Protein AF-A0A857ME59-F1 (afdb_monomer_lite)

pLDDT: mean 70.11, std 12.13, range [36.53, 84.5]

Foldseek 3Di:
DDDPPVVVVLVVVLCVVPVPDPDDPVVSLVVQLVCLPVPDDPPDPDPVSPVSNVSSVVSVVVVVD

Structure (mmCIF, N/CA/C/O backbone):
data_AF-A0A857ME59-F1
#
_entry.id   AF-A0A857ME59-F1
#
loop_
_atom_site.group_PDB
_atom_site.id
_atom_site.type_symbol
_atom_site.label_atom_id
_atom_site.label_alt_id
_atom_site.label_comp_id
_atom_site.label_asym_id
_atom_site.label_entity_id
_atom_site.label_seq_id
_atom_site.pdbx_PDB_ins_code
_atom_site.Cartn_x
_atom_site.Cartn_y
_atom_site.Cartn_z
_atom_site.occupancy
_atom_site.B_iso_or_equiv
_atom_site.auth_seq_id
_atom_site.auth_comp_id
_atom_site.auth_asym_id
_atom_site.auth_atom_id
_atom_site.pdbx_PDB_model_num
ATOM 1 N N . MET A 1 1 ? 14.567 -5.027 14.380 1.00 36.66 1 MET A N 1
ATOM 2 C CA . MET A 1 1 ? 14.720 -3.566 14.226 1.00 36.66 1 MET A CA 1
ATOM 3 C C . MET A 1 1 ? 13.911 -3.153 13.009 1.00 36.66 1 MET A C 1
ATOM 5 O O . MET A 1 1 ? 14.295 -3.504 11.904 1.00 36.66 1 MET A O 1
ATOM 9 N N . SER A 1 2 ? 12.740 -2.550 13.209 1.00 36.53 2 SER A N 1
ATOM 10 C CA . SER A 1 2 ? 11.788 -2.250 12.131 1.00 36.53 2 SER A CA 1
ATOM 11 C C . SER A 1 2 ? 12.061 -0.856 11.575 1.00 36.53 2 SER A C 1
ATOM 13 O O . SER A 1 2 ? 12.060 0.108 12.337 1.00 36.53 2 SER A O 1
ATOM 15 N N . THR A 1 3 ? 12.312 -0.759 10.270 1.00 39.66 3 THR A N 1
ATOM 16 C CA . THR A 1 3 ? 12.666 0.477 9.563 1.00 39.66 3 THR A CA 1
ATOM 17 C C . THR A 1 3 ? 11.589 1.556 9.781 1.00 39.66 3 THR A C 1
ATOM 19 O O . THR A 1 3 ? 10.464 1.391 9.304 1.00 39.66 3 THR A O 1
ATOM 22 N N . PRO A 1 4 ? 11.887 2.660 10.495 1.00 49.38 4 PRO A N 1
ATOM 23 C CA . PRO A 1 4 ? 10.890 3.670 10.872 1.00 49.38 4 PRO A CA 1
ATOM 24 C C . PRO A 1 4 ? 10.346 4.499 9.697 1.00 49.38 4 PRO A C 1
ATOM 26 O O . PRO A 1 4 ? 9.319 5.158 9.848 1.00 49.38 4 PRO A O 1
ATOM 29 N N . MET A 1 5 ? 11.006 4.463 8.534 1.00 50.81 5 MET A N 1
ATOM 30 C CA . MET A 1 5 ? 10.703 5.341 7.394 1.00 50.81 5 MET A CA 1
ATOM 31 C C . MET A 1 5 ? 9.334 5.075 6.751 1.00 50.81 5 MET A C 1
ATOM 33 O O . MET A 1 5 ? 8.634 6.013 6.386 1.00 50.81 5 MET A O 1
ATOM 37 N N . ILE A 1 6 ? 8.885 3.818 6.722 1.00 56.84 6 ILE A N 1
ATOM 38 C CA . ILE A 1 6 ? 7.665 3.413 6.002 1.00 56.84 6 ILE A CA 1
ATOM 39 C C . ILE A 1 6 ? 6.400 4.069 6.579 1.00 56.84 6 ILE A C 1
ATOM 41 O O . ILE A 1 6 ? 5.447 4.370 5.866 1.00 56.84 6 ILE A O 1
ATOM 45 N N . LYS A 1 7 ? 6.359 4.288 7.895 1.00 53.78 7 LYS A N 1
ATOM 46 C CA . LYS A 1 7 ? 5.136 4.732 8.573 1.00 53.78 7 LYS A CA 1
ATOM 47 C C . LYS A 1 7 ? 4.903 6.236 8.437 1.00 53.78 7 LYS A C 1
ATOM 49 O O . LYS A 1 7 ? 3.749 6.654 8.439 1.00 53.78 7 LYS A O 1
ATOM 54 N N . GLY A 1 8 ? 5.977 7.024 8.351 1.00 61.38 8 GLY A N 1
ATOM 55 C CA . GLY A 1 8 ? 5.910 8.474 8.163 1.00 61.38 8 GLY A CA 1
ATOM 56 C C . GLY A 1 8 ? 5.471 8.829 6.747 1.00 61.38 8 GLY A C 1
ATOM 57 O O . GLY A 1 8 ? 4.474 9.524 6.576 1.00 61.38 8 GLY A O 1
ATOM 58 N N . GLU A 1 9 ? 6.142 8.249 5.750 1.00 63.16 9 GLU A N 1
ATOM 59 C CA . GLU A 1 9 ? 5.842 8.473 4.330 1.00 63.16 9 GLU A CA 1
ATOM 60 C C . GLU A 1 9 ? 4.425 8.031 3.966 1.00 63.16 9 GLU A C 1
ATOM 62 O O . GLU A 1 9 ? 3.698 8.759 3.299 1.00 63.16 9 GLU A O 1
ATOM 67 N N . LEU A 1 10 ? 3.971 6.886 4.485 1.00 65.38 10 LEU A N 1
ATOM 68 C CA . LEU A 1 10 ? 2.603 6.426 4.265 1.00 65.38 10 LEU A CA 1
ATOM 69 C C . LEU A 1 10 ? 1.569 7.408 4.841 1.00 65.38 10 LEU A C 1
ATOM 71 O O . LEU A 1 10 ? 0.543 7.662 4.218 1.00 65.38 10 LEU A O 1
ATOM 75 N N . VAL A 1 11 ? 1.817 7.970 6.029 1.00 65.25 11 VAL A N 1
ATOM 76 C CA . VAL A 1 11 ? 0.901 8.938 6.655 1.00 65.25 11 VAL A CA 1
ATOM 77 C C . VAL A 1 11 ? 0.851 10.247 5.869 1.00 65.25 11 VAL A C 1
ATOM 79 O O . VAL A 1 11 ? -0.235 10.812 5.736 1.00 65.25 11 VAL A O 1
ATOM 82 N N . GLU A 1 12 ? 1.983 10.701 5.336 1.00 65.88 12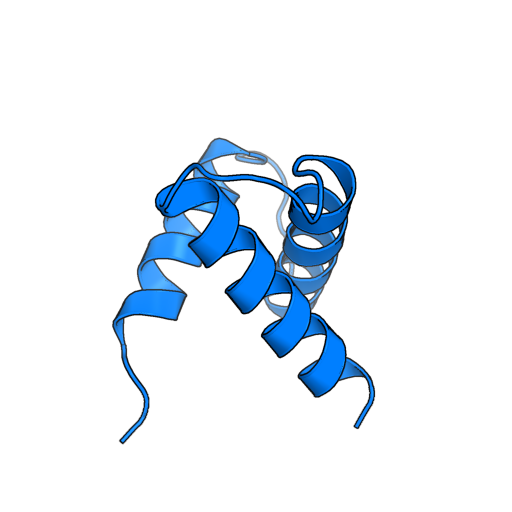 GLU A N 1
ATOM 83 C CA . GLU A 1 12 ? 2.070 11.869 4.452 1.00 65.88 12 GLU A CA 1
ATOM 84 C C . GLU A 1 12 ? 1.304 11.627 3.143 1.00 65.88 12 GLU A C 1
ATOM 86 O O . GLU A 1 12 ? 0.417 12.406 2.794 1.00 65.88 12 GLU A O 1
ATOM 91 N N . LEU A 1 13 ? 1.537 10.491 2.475 1.00 65.69 13 LEU A N 1
ATOM 92 C CA . LEU A 1 13 ? 0.855 10.140 1.224 1.00 65.69 13 LEU A CA 1
ATOM 93 C C . LEU A 1 13 ? -0.662 10.008 1.415 1.00 65.69 13 LEU A C 1
ATOM 95 O O . LEU A 1 13 ? -1.454 10.498 0.611 1.00 65.69 13 LEU A O 1
ATOM 99 N N . LEU A 1 14 ? -1.081 9.403 2.527 1.00 63.66 14 LEU A N 1
ATOM 100 C CA . LEU A 1 14 ? -2.490 9.273 2.896 1.00 63.66 14 LEU A CA 1
ATOM 101 C C . LEU A 1 14 ? -3.151 10.619 3.223 1.00 63.66 14 LEU A C 1
ATOM 103 O O . LEU A 1 14 ? -4.347 10.773 2.981 1.00 63.66 14 LEU A O 1
ATOM 107 N N . ARG A 1 15 ? -2.403 11.587 3.771 1.00 64.31 15 ARG A N 1
ATOM 108 C CA . ARG A 1 15 ? -2.903 12.951 4.009 1.00 64.31 15 ARG A CA 1
ATOM 109 C C . ARG A 1 15 ? -3.152 13.698 2.704 1.00 64.31 15 ARG A C 1
ATOM 111 O O . ARG A 1 15 ? -4.159 14.391 2.612 1.00 64.31 15 ARG A O 1
ATOM 118 N N . VAL A 1 16 ? -2.267 13.545 1.719 1.00 65.00 16 VAL A N 1
ATOM 119 C CA . VAL A 1 16 ? -2.402 14.198 0.408 1.00 65.00 16 VAL A CA 1
ATOM 120 C C . VAL A 1 16 ? -3.570 13.609 -0.385 1.00 65.00 16 VAL A C 1
ATOM 122 O O . VAL A 1 16 ? -4.346 14.351 -0.979 1.00 65.00 16 VAL A O 1
ATOM 125 N N . LEU A 1 17 ? -3.730 12.283 -0.371 1.00 59.69 17 LEU A N 1
ATOM 126 C CA . LEU A 1 17 ? -4.726 11.602 -1.204 1.00 59.69 17 LEU A CA 1
ATOM 127 C C . LEU A 1 17 ? -6.165 11.669 -0.660 1.00 59.69 17 LEU A C 1
ATOM 129 O O . LEU A 1 17 ? -7.105 11.558 -1.443 1.00 59.69 17 LEU A O 1
ATOM 133 N N . ALA A 1 18 ? -6.369 11.823 0.655 1.00 57.34 18 ALA A N 1
ATOM 134 C CA . ALA A 1 18 ? -7.714 11.874 1.242 1.00 57.34 18 ALA A CA 1
ATOM 135 C C . ALA A 1 18 ? -7.768 12.702 2.546 1.00 57.34 18 ALA A C 1
ATOM 137 O O . ALA A 1 18 ? -7.963 12.139 3.631 1.00 57.34 18 ALA A O 1
ATOM 138 N N . PRO A 1 19 ? -7.638 14.039 2.466 1.00 60.19 19 PRO A N 1
ATOM 139 C CA . PRO A 1 19 ? -7.539 14.910 3.641 1.00 60.19 19 PRO A CA 1
ATOM 140 C C . PRO A 1 19 ? -8.797 14.918 4.530 1.00 60.19 19 PRO A C 1
ATOM 142 O O . PRO A 1 19 ? -8.698 15.185 5.726 1.00 60.19 19 PRO A O 1
ATOM 145 N N . GLU A 1 20 ? -9.972 14.585 3.985 1.00 55.22 20 GLU A N 1
ATOM 146 C CA . GLU A 1 20 ? -11.258 14.729 4.687 1.00 55.22 20 GLU A CA 1
ATOM 147 C C . GLU A 1 20 ? -11.780 13.448 5.361 1.00 55.22 20 GLU A C 1
ATOM 149 O O . GLU A 1 20 ? -12.746 13.489 6.127 1.00 55.22 20 GLU A O 1
ATOM 154 N N . LYS A 1 21 ? -11.161 12.281 5.128 1.00 57.09 21 LYS A N 1
ATOM 155 C CA . LYS A 1 21 ? -11.682 11.014 5.668 1.00 57.09 21 LYS A CA 1
ATOM 156 C C . LYS A 1 21 ? -11.075 10.665 7.032 1.00 57.09 21 LYS A C 1
ATOM 158 O O . LYS A 1 21 ? -9.889 10.357 7.161 1.00 57.09 21 LYS A O 1
ATOM 163 N N . LYS A 1 22 ? -11.921 10.591 8.072 1.00 56.84 22 LYS A N 1
ATOM 164 C CA . LYS A 1 22 ? -11.586 9.981 9.377 1.00 56.84 22 LYS A CA 1
ATOM 165 C C . LYS A 1 22 ? -11.465 8.458 9.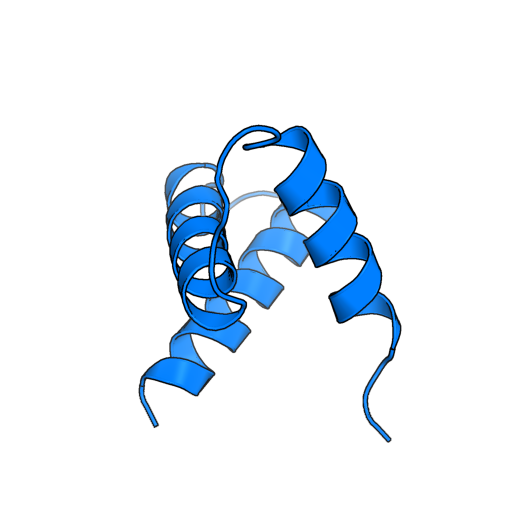247 1.00 56.84 22 LYS A C 1
ATOM 167 O O . LYS A 1 22 ? -12.340 7.702 9.652 1.00 56.84 22 LYS A O 1
ATOM 172 N N . TRP A 1 23 ? -10.366 7.993 8.671 1.00 60.75 23 TRP A N 1
ATOM 173 C CA . TRP A 1 23 ? -10.076 6.568 8.559 1.00 60.75 23 TRP A CA 1
ATOM 174 C C . TRP A 1 23 ? -9.428 6.004 9.828 1.00 60.75 23 TRP A C 1
ATOM 176 O O . TRP A 1 23 ? -8.498 6.615 10.374 1.00 60.75 23 TRP A O 1
ATOM 186 N N . THR A 1 24 ? -9.835 4.796 10.230 1.00 64.56 24 THR A N 1
ATOM 187 C CA . THR A 1 24 ? -9.073 3.952 11.165 1.00 64.56 24 THR A CA 1
ATOM 188 C C . THR A 1 24 ? -7.766 3.504 10.496 1.00 64.56 24 THR A C 1
ATOM 190 O O . THR A 1 24 ? -7.716 3.354 9.274 1.00 64.56 24 THR A O 1
ATOM 193 N N . LYS A 1 25 ? -6.682 3.302 11.268 1.00 66.75 25 LYS A N 1
ATOM 194 C CA . LYS A 1 25 ? -5.350 2.924 10.731 1.00 66.75 25 LYS A CA 1
ATOM 195 C C . LYS A 1 25 ? -5.418 1.767 9.723 1.00 66.75 25 LYS A C 1
ATOM 197 O O . LYS A 1 25 ? -4.722 1.801 8.716 1.00 66.75 25 LYS A O 1
ATOM 202 N N . THR A 1 26 ? -6.281 0.786 9.977 1.00 68.88 26 THR A N 1
ATOM 203 C CA . THR A 1 26 ? -6.465 -0.401 9.134 1.00 68.88 26 THR A CA 1
ATOM 204 C C . THR A 1 26 ? -7.133 -0.086 7.795 1.00 68.88 26 THR A C 1
ATOM 206 O O . THR A 1 26 ? -6.704 -0.61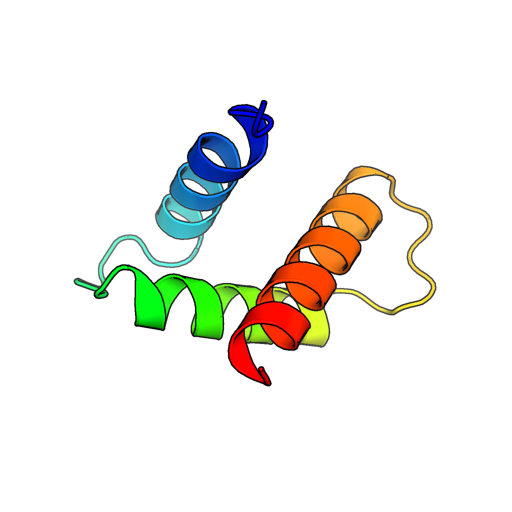4 6.774 1.00 68.88 26 THR A O 1
ATOM 209 N N . GLN A 1 27 ? -8.141 0.796 7.769 1.00 71.19 27 GLN A N 1
ATOM 210 C CA . GLN A 1 27 ? -8.819 1.170 6.524 1.00 71.19 27 GLN A CA 1
ATOM 211 C C . GLN A 1 27 ? -7.888 1.957 5.595 1.00 71.19 27 GLN A C 1
ATOM 213 O O . GLN A 1 27 ? -7.853 1.689 4.401 1.00 71.19 27 GLN A O 1
ATOM 218 N N . ARG A 1 28 ? -7.046 2.842 6.151 1.00 71.69 28 ARG A N 1
ATOM 219 C CA . ARG A 1 28 ? -6.054 3.592 5.355 1.00 71.69 28 ARG A CA 1
ATOM 220 C C . ARG A 1 28 ? -5.087 2.687 4.615 1.00 71.69 28 ARG A C 1
ATOM 222 O O . ARG A 1 28 ? -4.735 2.955 3.477 1.00 71.69 28 ARG A O 1
ATOM 229 N N . LEU A 1 29 ? -4.639 1.631 5.289 1.00 72.50 29 LEU A N 1
ATOM 230 C CA . LEU A 1 29 ? -3.711 0.668 4.712 1.00 72.50 29 LEU A CA 1
ATOM 231 C C . LEU A 1 29 ? -4.367 -0.091 3.558 1.00 72.50 29 LEU A C 1
ATOM 233 O O . LEU A 1 29 ? -3.736 -0.261 2.524 1.00 72.50 29 LEU A O 1
ATOM 237 N N . LYS A 1 30 ? -5.637 -0.491 3.704 1.00 76.31 30 LYS A N 1
ATOM 238 C CA . LYS A 1 30 ? -6.390 -1.144 2.622 1.00 76.31 30 LYS A CA 1
ATOM 239 C C . LYS A 1 30 ? -6.565 -0.225 1.420 1.00 76.31 30 LYS A C 1
ATOM 241 O O . LYS A 1 30 ? -6.273 -0.634 0.301 1.00 76.31 30 LYS A O 1
ATOM 246 N N . ASP A 1 31 ? -6.984 1.010 1.668 1.00 77.31 31 ASP A N 1
ATOM 247 C CA . ASP A 1 31 ? -7.239 1.987 0.612 1.00 77.31 31 ASP A CA 1
ATOM 248 C C . ASP A 1 31 ? -5.929 2.378 -0.101 1.00 77.31 31 ASP A C 1
ATOM 250 O O . ASP A 1 31 ? -5.912 2.474 -1.324 1.00 77.31 31 ASP A O 1
ATOM 254 N N . TYR A 1 32 ? -4.811 2.504 0.628 1.00 77.19 32 TYR A N 1
ATOM 255 C CA . TYR A 1 32 ? -3.479 2.704 0.042 1.00 77.19 32 TYR A CA 1
ATOM 256 C C . TYR A 1 32 ? -3.050 1.531 -0.837 1.00 77.19 32 TYR A C 1
ATOM 258 O O . TYR A 1 32 ? -2.615 1.740 -1.962 1.00 77.19 32 TYR A O 1
ATOM 266 N N . VAL A 1 33 ? -3.178 0.295 -0.344 1.00 81.94 33 VAL A N 1
ATOM 267 C CA . VAL A 1 33 ? -2.816 -0.899 -1.119 1.00 81.94 33 VAL A CA 1
ATOM 268 C C . VAL A 1 33 ? -3.638 -0.964 -2.404 1.00 81.94 33 VAL A C 1
ATOM 270 O O . VAL A 1 33 ? -3.073 -1.156 -3.477 1.00 81.94 33 VAL A O 1
ATOM 273 N N . ALA A 1 34 ? -4.952 -0.750 -2.308 1.00 82.62 34 ALA A N 1
ATOM 274 C CA . ALA A 1 34 ? -5.843 -0.747 -3.461 1.00 82.62 34 ALA A CA 1
ATOM 275 C C . ALA A 1 34 ? -5.496 0.372 -4.455 1.00 82.62 34 ALA A C 1
ATOM 277 O O . ALA A 1 34 ? -5.421 0.117 -5.654 1.00 82.62 34 ALA A O 1
ATOM 278 N N . PHE A 1 35 ? -5.237 1.588 -3.965 1.00 81.31 35 PHE A N 1
ATOM 279 C CA . PHE A 1 35 ? -4.835 2.718 -4.798 1.00 81.31 35 PHE A CA 1
ATOM 280 C C . PHE A 1 35 ? -3.519 2.441 -5.522 1.00 81.31 35 PHE A C 1
ATOM 282 O O . PHE A 1 35 ? -3.461 2.552 -6.739 1.00 81.31 35 PHE A O 1
ATOM 289 N N . THR A 1 36 ? -2.479 2.041 -4.797 1.00 81.19 36 THR A N 1
ATOM 290 C CA . THR A 1 36 ? -1.139 1.836 -5.348 1.00 81.19 36 THR A CA 1
ATOM 291 C C . THR A 1 36 ? -1.110 0.693 -6.364 1.00 81.19 36 THR A C 1
ATOM 293 O O . THR A 1 36 ? -0.532 0.857 -7.434 1.00 81.19 36 THR A O 1
ATOM 296 N N . LEU A 1 37 ? -1.787 -0.428 -6.085 1.00 80.25 37 LEU A N 1
ATOM 297 C CA . LEU A 1 37 ? -1.893 -1.548 -7.030 1.00 80.25 37 LEU A CA 1
ATOM 298 C C . LEU A 1 37 ? -2.725 -1.203 -8.276 1.00 80.25 37 LEU A C 1
ATOM 300 O O . LEU A 1 37 ? -2.482 -1.762 -9.339 1.00 80.25 37 LEU A O 1
ATOM 304 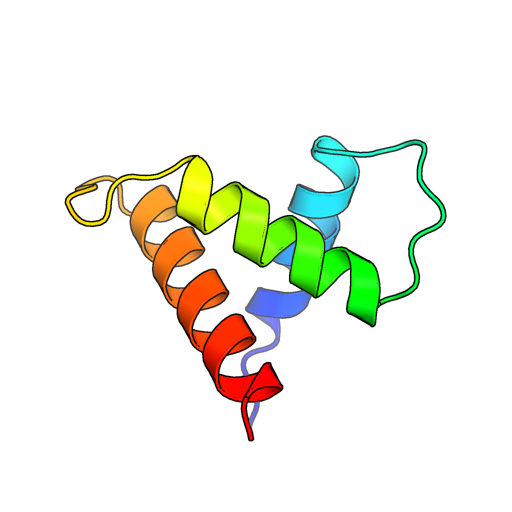N N . ALA A 1 38 ? -3.711 -0.309 -8.159 1.00 81.06 38 ALA A N 1
ATOM 305 C CA . ALA A 1 38 ? -4.512 0.136 -9.301 1.00 81.06 38 ALA A CA 1
ATOM 306 C C . ALA A 1 38 ? -3.835 1.258 -10.106 1.00 81.06 38 ALA A C 1
ATOM 308 O O . ALA A 1 38 ? -4.082 1.401 -11.302 1.00 81.06 38 ALA A O 1
ATOM 309 N N . ARG A 1 39 ? -3.019 2.086 -9.447 1.00 81.00 39 ARG A N 1
ATOM 310 C CA . ARG A 1 39 ? -2.392 3.281 -10.021 1.00 81.00 39 ARG A CA 1
ATOM 311 C C . ARG A 1 39 ? -1.136 2.952 -10.813 1.00 81.00 39 ARG A C 1
ATOM 313 O O . ARG A 1 39 ? -0.920 3.590 -11.844 1.00 81.00 39 ARG A O 1
ATOM 320 N N . PHE A 1 40 ? -0.319 2.025 -10.315 1.00 79.62 40 PHE A N 1
ATOM 321 C CA . PHE A 1 40 ? 1.003 1.753 -10.867 1.00 79.62 40 PHE A CA 1
ATOM 322 C C . PHE A 1 40 ? 1.051 0.370 -11.520 1.00 79.62 40 PHE A C 1
ATOM 324 O O . PHE A 1 40 ? 0.666 -0.617 -10.890 1.00 79.62 40 PHE A O 1
ATOM 331 N N . PRO A 1 41 ? 1.528 0.273 -12.771 1.00 79.44 41 PRO A N 1
ATOM 332 C CA . PRO A 1 41 ? 1.725 -1.011 -13.422 1.00 79.44 41 PRO A CA 1
ATOM 333 C C . PRO A 1 41 ? 2.903 -1.761 -12.789 1.00 79.44 41 PRO A C 1
ATOM 335 O O . PRO A 1 41 ? 3.913 -1.161 -12.423 1.00 79.44 41 PRO A O 1
ATOM 338 N N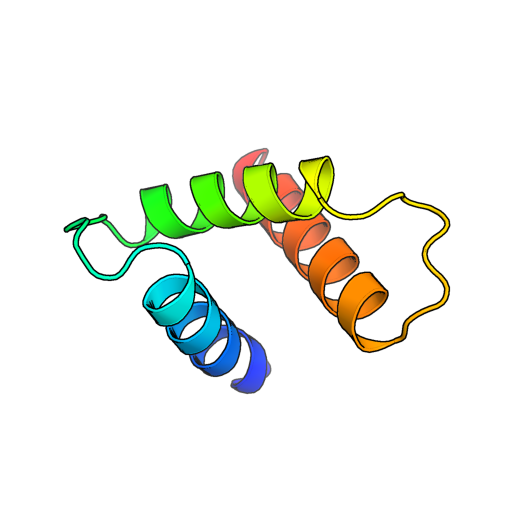 . ASP A 1 42 ? 2.818 -3.091 -12.742 1.00 77.56 42 ASP A N 1
ATOM 339 C CA . ASP A 1 42 ? 3.885 -3.960 -12.212 1.00 77.56 42 ASP A CA 1
ATOM 340 C C . ASP A 1 42 ? 5.229 -3.807 -12.946 1.00 77.56 42 ASP A C 1
ATOM 342 O O . ASP A 1 42 ? 6.274 -4.186 -12.424 1.00 77.56 42 ASP A O 1
ATOM 346 N N . SER A 1 43 ? 5.203 -3.254 -14.159 1.00 81.81 43 SER A N 1
ATOM 347 C CA . SER A 1 43 ? 6.376 -2.963 -14.977 1.00 81.81 43 SER A CA 1
ATOM 348 C C . SER A 1 43 ? 6.912 -1.541 -14.791 1.00 81.81 43 SER A C 1
ATOM 350 O O . SER 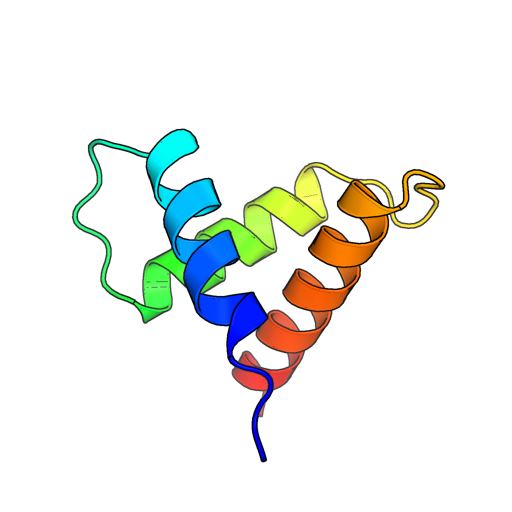A 1 43 ? 7.658 -1.078 -15.655 1.00 81.81 43 SER A O 1
ATOM 352 N N . THR A 1 44 ? 6.500 -0.809 -13.747 1.00 78.38 44 THR A N 1
ATOM 353 C CA . THR A 1 44 ? 7.001 0.555 -13.556 1.00 78.38 44 THR A CA 1
ATOM 354 C C . THR A 1 44 ? 8.509 0.552 -13.306 1.00 78.38 44 THR A C 1
ATOM 356 O O . THR A 1 44 ? 9.040 -0.261 -12.544 1.00 78.38 44 THR A O 1
ATOM 359 N N . THR A 1 45 ? 9.207 1.454 -13.989 1.00 81.38 45 THR A N 1
ATOM 360 C CA . THR A 1 45 ? 10.660 1.642 -13.882 1.00 81.38 45 THR A CA 1
ATOM 361 C C . THR A 1 45 ? 11.028 2.819 -12.988 1.00 81.38 45 THR A C 1
ATOM 363 O O . THR A 1 45 ? 12.205 3.008 -12.687 1.00 81.38 45 THR A O 1
ATOM 366 N N . ASP A 1 46 ? 10.040 3.619 -12.583 1.00 84.12 46 ASP A N 1
ATOM 367 C CA . ASP A 1 46 ? 10.244 4.715 -11.647 1.00 84.12 46 ASP A CA 1
ATOM 368 C C . ASP A 1 46 ? 10.521 4.163 -10.240 1.00 84.12 46 ASP A C 1
ATOM 370 O O . ASP A 1 46 ? 9.819 3.278 -9.741 1.00 84.12 46 ASP A O 1
ATOM 374 N N . ALA A 1 47 ? 11.587 4.655 -9.610 1.00 80.12 47 ALA A N 1
ATOM 375 C CA . ALA A 1 47 ? 12.067 4.122 -8.341 1.00 80.12 47 ALA A CA 1
ATOM 376 C C . ALA A 1 47 ? 11.086 4.371 -7.184 1.00 80.12 47 ALA A C 1
ATOM 378 O O . ALA A 1 47 ? 10.997 3.542 -6.271 1.00 80.12 47 ALA A O 1
ATOM 379 N N . ASP A 1 48 ? 10.347 5.479 -7.218 1.00 75.69 48 ASP A N 1
ATOM 380 C CA . ASP A 1 48 ? 9.391 5.834 -6.175 1.00 75.69 48 ASP A CA 1
ATOM 381 C C . ASP A 1 48 ? 8.071 5.080 -6.369 1.00 75.69 48 ASP A C 1
ATOM 383 O O . ASP A 1 48 ? 7.508 4.552 -5.403 1.00 75.69 48 ASP A O 1
ATOM 387 N N . GLU A 1 49 ? 7.627 4.905 -7.616 1.00 79.56 49 GLU A N 1
ATOM 388 C CA . GLU A 1 49 ? 6.468 4.062 -7.932 1.00 79.56 49 GLU A CA 1
ATOM 389 C C . GLU A 1 49 ? 6.724 2.580 -7.605 1.00 79.56 49 GLU A C 1
ATOM 391 O O . GLU A 1 49 ? 5.869 1.907 -7.018 1.00 79.56 49 GLU A O 1
ATOM 396 N N . LEU A 1 50 ? 7.928 2.075 -7.898 1.00 81.94 50 LEU A N 1
ATOM 397 C CA . LEU A 1 50 ? 8.331 0.709 -7.559 1.00 81.94 50 LEU A CA 1
ATOM 398 C C . LEU A 1 50 ? 8.371 0.500 -6.038 1.00 81.94 50 LEU A C 1
ATOM 400 O O . LEU A 1 50 ? 7.902 -0.525 -5.536 1.00 81.94 50 LEU A O 1
ATOM 404 N N . ARG A 1 51 ? 8.887 1.476 -5.280 1.00 79.00 51 ARG A N 1
ATOM 405 C CA . ARG A 1 51 ? 8.867 1.439 -3.807 1.00 79.00 51 ARG A CA 1
ATOM 406 C C . ARG A 1 51 ? 7.447 1.402 -3.260 1.00 79.00 51 ARG A C 1
ATOM 408 O O . ARG A 1 51 ? 7.171 0.596 -2.368 1.00 79.00 51 ARG A O 1
ATOM 415 N N . ALA A 1 52 ? 6.551 2.226 -3.799 1.00 78.94 52 ALA A N 1
ATOM 416 C CA . ALA A 1 52 ? 5.150 2.225 -3.402 1.00 78.94 52 ALA A CA 1
ATOM 417 C C . ALA A 1 52 ? 4.502 0.854 -3.670 1.00 78.94 52 ALA A C 1
ATOM 419 O O . ALA A 1 52 ? 3.868 0.293 -2.773 1.00 78.94 52 ALA A O 1
ATOM 420 N N . LEU A 1 53 ? 4.720 0.267 -4.852 1.00 82.31 53 LEU A N 1
ATOM 421 C CA . LEU A 1 53 ? 4.217 -1.066 -5.213 1.00 82.31 53 LEU A CA 1
ATOM 422 C C . LEU A 1 53 ? 4.727 -2.172 -4.283 1.00 82.31 53 LEU A C 1
ATOM 424 O O . LEU A 1 53 ? 3.936 -2.992 -3.808 1.00 82.31 53 LEU A O 1
ATOM 428 N N . LEU A 1 54 ? 6.028 -2.192 -3.983 1.00 84.50 54 LEU A N 1
ATOM 429 C CA . LEU A 1 54 ? 6.619 -3.170 -3.063 1.00 84.50 54 LEU A CA 1
ATOM 430 C C . LEU A 1 54 ? 6.024 -3.047 -1.658 1.00 84.50 54 LEU A C 1
ATOM 432 O O . LEU A 1 54 ? 5.687 -4.056 -1.032 1.00 84.50 54 LEU A O 1
ATOM 436 N N . LEU A 1 55 ? 5.840 -1.815 -1.183 1.00 81.75 55 LEU A N 1
ATOM 437 C CA . LEU A 1 55 ? 5.207 -1.550 0.100 1.00 81.75 55 LEU A CA 1
ATOM 438 C C . LEU A 1 55 ? 3.741 -2.005 0.114 1.00 81.75 55 LEU A C 1
ATOM 440 O O . LEU A 1 55 ? 3.304 -2.653 1.066 1.00 81.75 55 LEU A O 1
ATOM 444 N N . ALA A 1 56 ? 2.987 -1.712 -0.944 1.00 83.06 56 ALA A N 1
ATOM 445 C CA . ALA A 1 56 ? 1.598 -2.131 -1.071 1.00 83.06 56 ALA A CA 1
ATOM 446 C C . ALA A 1 56 ? 1.457 -3.661 -1.094 1.00 83.06 56 ALA A C 1
ATOM 448 O O . ALA A 1 56 ? 0.613 -4.209 -0.385 1.00 83.06 56 ALA A O 1
ATOM 449 N N . ARG A 1 57 ? 2.318 -4.369 -1.837 1.00 82.44 57 ARG A N 1
ATOM 450 C CA . ARG A 1 57 ? 2.351 -5.841 -1.848 1.00 82.44 57 ARG A CA 1
ATOM 451 C C . ARG A 1 57 ? 2.670 -6.409 -0.469 1.00 82.44 57 ARG A C 1
ATOM 453 O O . ARG A 1 57 ? 1.934 -7.263 0.015 1.00 82.44 57 ARG A O 1
ATOM 460 N N . HIS A 1 58 ? 3.686 -5.872 0.205 1.00 83.06 58 HIS A N 1
ATOM 461 C CA . HIS A 1 58 ? 4.057 -6.310 1.550 1.00 83.06 58 HIS A CA 1
ATOM 462 C C . HIS A 1 58 ? 2.911 -6.137 2.560 1.00 83.06 58 HIS A C 1
ATOM 464 O O . HIS A 1 58 ? 2.624 -7.038 3.347 1.00 83.06 58 HIS A O 1
ATOM 470 N N . LEU A 1 59 ? 2.217 -4.998 2.513 1.00 78.38 59 LEU A N 1
ATOM 471 C CA . LEU A 1 59 ? 1.050 -4.734 3.357 1.00 78.38 59 LEU A CA 1
ATOM 472 C C . LEU A 1 59 ? -0.150 -5.627 3.000 1.00 78.38 59 LEU A C 1
ATOM 474 O O . LEU A 1 59 ? -0.890 -6.027 3.900 1.00 78.38 59 LEU A O 1
ATOM 478 N N . SER A 1 60 ? -0.340 -5.953 1.716 1.00 79.75 60 SER A N 1
ATOM 479 C CA . SER A 1 60 ? -1.378 -6.887 1.258 1.00 79.75 60 SER A CA 1
ATOM 480 C C . SER A 1 60 ? -1.134 -8.301 1.787 1.00 79.75 60 SER A C 1
ATOM 482 O O . SER A 1 60 ? -2.049 -8.918 2.331 1.00 79.75 60 SER A O 1
ATOM 484 N N . ASP A 1 61 ? 0.105 -8.789 1.701 1.00 79.31 61 ASP A N 1
ATOM 485 C CA . ASP A 1 61 ? 0.486 -10.120 2.183 1.00 79.31 61 ASP A CA 1
ATOM 486 C C . ASP A 1 61 ? 0.348 -10.242 3.701 1.00 79.31 61 ASP A C 1
ATOM 488 O O . ASP A 1 61 ? -0.096 -11.273 4.207 1.00 79.31 61 ASP A O 1
ATOM 492 N N . TRP A 1 62 ? 0.668 -9.175 4.438 1.00 70.81 62 TRP A N 1
ATOM 493 C CA . TRP A 1 62 ? 0.516 -9.142 5.892 1.00 70.81 62 TRP A CA 1
ATOM 494 C C . TRP A 1 62 ? -0.952 -9.181 6.343 1.00 70.81 62 TRP A C 1
ATOM 496 O O . TRP A 1 62 ? -1.231 -9.637 7.443 1.00 70.81 62 TRP A O 1
ATOM 506 N N . GLN A 1 63 ? -1.900 -8.738 5.507 1.00 66.44 63 GLN A N 1
ATOM 507 C CA . GLN A 1 63 ? -3.339 -8.854 5.788 1.00 66.44 63 GLN A CA 1
ATOM 508 C C . GLN A 1 63 ? -3.935 -10.231 5.464 1.00 66.44 63 GLN A C 1
ATOM 510 O O . GLN A 1 63 ? -5.049 -10.509 5.903 1.00 66.44 63 GLN A O 1
ATOM 515 N N . ARG A 1 64 ? -3.249 -11.062 4.667 1.00 65.12 64 ARG A N 1
ATOM 516 C CA . ARG A 1 64 ? -3.728 -12.403 4.282 1.00 65.12 64 ARG A CA 1
ATOM 517 C C . ARG A 1 64 ? -3.301 -13.512 5.250 1.00 65.12 64 ARG A C 1
ATOM 519 O O . ARG A 1 64 ? -3.788 -14.630 5.101 1.00 65.12 64 ARG A O 1
ATOM 526 N N . ARG A 1 65 ? -2.382 -13.228 6.175 1.00 56.16 65 ARG A N 1
ATOM 527 C CA . ARG A 1 65 ? -1.924 -14.145 7.231 1.00 56.16 65 ARG A CA 1
ATOM 528 C C . ARG A 1 65 ? -2.653 -13.864 8.536 1.00 56.16 65 ARG A C 1
ATOM 530 O O . ARG A 1 65 ? -2.901 -14.849 9.259 1.00 56.16 65 ARG A O 1
#

Organism: NCBI:txid36821

Sequence (65 aa):
MSTPMIKGELVELLRVLAPEKKWTKTQRLKDYVAFTLARFPDSTTDADELRALLLARHLSDWQRR

Secondary structure (DSSP, 8-state):
---THHHHHHHHHHHHH-TT----HHHHHHHHHHHHHHHS-TT---HHHHHHHHHHHHHHHHHH-

Radius of gyration: 11.88 Å; chains: 1; bounding box: 26×29×29 Å